Protein AF-A0AAN4UAH3-F1 (afdb_monomer_lite)

Structure (mmCIF, N/CA/C/O backbone):
data_AF-A0AAN4UAH3-F1
#
_entry.id   AF-A0AAN4UAH3-F1
#
loop_
_atom_site.group_PDB
_atom_site.id
_atom_site.type_symbol
_atom_site.label_atom_id
_atom_site.label_alt_id
_atom_site.label_comp_id
_atom_site.label_asym_id
_atom_site.label_entity_id
_atom_site.label_seq_id
_atom_site.pdbx_PDB_ins_code
_atom_site.Cartn_x
_atom_site.Cartn_y
_atom_si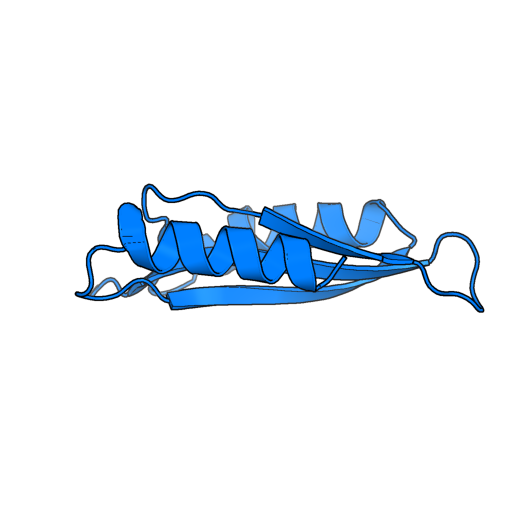te.Cartn_z
_atom_site.occupancy
_atom_site.B_iso_or_equiv
_atom_site.auth_seq_id
_atom_site.auth_comp_id
_atom_site.auth_asym_id
_atom_site.auth_atom_id
_atom_site.pdbx_PDB_model_num
ATOM 1 N N . MET A 1 1 ? 2.384 15.432 -11.282 1.00 57.91 1 MET A N 1
ATOM 2 C CA . MET A 1 1 ? 1.582 14.380 -10.613 1.00 57.91 1 MET A CA 1
ATOM 3 C C . MET A 1 1 ? 1.466 14.607 -9.111 1.00 57.91 1 MET A C 1
ATOM 5 O O . MET A 1 1 ? 0.341 14.596 -8.639 1.00 57.91 1 MET A O 1
ATOM 9 N N . ILE A 1 2 ? 2.557 14.925 -8.401 1.00 59.00 2 ILE A N 1
ATOM 10 C CA . ILE A 1 2 ? 2.545 15.266 -6.959 1.00 59.00 2 ILE A CA 1
ATOM 11 C C . ILE A 1 2 ? 1.479 16.322 -6.607 1.00 59.00 2 ILE A C 1
ATOM 13 O O . ILE A 1 2 ? 0.712 16.128 -5.677 1.00 59.00 2 ILE A O 1
ATOM 17 N N . ASN A 1 3 ? 1.316 17.370 -7.423 1.00 68.25 3 ASN A N 1
ATOM 18 C CA . ASN A 1 3 ? 0.312 18.411 -7.154 1.00 68.25 3 ASN A CA 1
ATOM 19 C C . ASN A 1 3 ? -1.141 17.905 -7.136 1.00 68.25 3 ASN A C 1
ATOM 21 O O . ASN A 1 3 ? -1.953 18.453 -6.404 1.00 68.25 3 ASN A O 1
ATOM 25 N N . LYS A 1 4 ? -1.483 16.876 -7.926 1.00 76.06 4 LYS A N 1
ATOM 26 C CA . LYS A 1 4 ? -2.839 16.298 -7.909 1.00 76.06 4 LYS A CA 1
ATOM 27 C C . LYS A 1 4 ? -3.047 15.408 -6.685 1.00 76.06 4 LYS A C 1
ATOM 29 O O . LYS A 1 4 ? -4.133 15.415 -6.126 1.00 76.06 4 LYS A O 1
ATOM 34 N N . LEU A 1 5 ? -2.008 14.683 -6.265 1.00 71.94 5 LEU A N 1
ATOM 35 C CA . LEU A 1 5 ? -2.036 13.903 -5.029 1.00 71.94 5 LEU A CA 1
ATOM 36 C C . LEU A 1 5 ? -2.214 14.825 -3.816 1.00 71.94 5 LEU A C 1
ATOM 38 O O . LEU A 1 5 ? -3.108 14.595 -3.013 1.00 71.94 5 LEU A O 1
ATOM 42 N N . ASN A 1 6 ? -1.460 15.926 -3.760 1.00 75.88 6 ASN A N 1
ATOM 43 C CA . ASN A 1 6 ? -1.601 16.926 -2.701 1.00 75.88 6 ASN A CA 1
ATOM 44 C C . ASN A 1 6 ? -3.010 17.535 -2.677 1.00 75.88 6 ASN A C 1
ATOM 46 O O . ASN A 1 6 ? -3.592 17.654 -1.614 1.00 75.88 6 ASN A O 1
ATOM 50 N N . GLN A 1 7 ? -3.614 17.825 -3.836 1.00 79.50 7 GLN A N 1
ATOM 51 C CA . GLN A 1 7 ? -5.003 18.307 -3.893 1.00 79.50 7 GLN A CA 1
ATOM 52 C C . GLN A 1 7 ? -6.022 17.294 -3.348 1.00 79.50 7 GLN A C 1
ATOM 54 O O . GLN A 1 7 ? -7.019 17.690 -2.747 1.00 79.50 7 GLN A O 1
ATOM 59 N N . VAL A 1 8 ? -5.799 15.996 -3.575 1.00 75.75 8 VAL A N 1
ATOM 60 C CA . VAL A 1 8 ? -6.650 14.933 -3.020 1.00 75.75 8 VAL A CA 1
ATOM 61 C C . VAL A 1 8 ? -6.461 14.834 -1.508 1.00 75.75 8 VAL A C 1
ATOM 63 O O . VAL A 1 8 ? -7.457 14.762 -0.793 1.00 75.75 8 VAL A O 1
ATOM 66 N N . ILE A 1 9 ? -5.217 14.903 -1.023 1.00 75.25 9 ILE A N 1
ATOM 67 C CA . ILE A 1 9 ? -4.901 14.933 0.413 1.00 75.25 9 ILE A CA 1
ATOM 68 C C . ILE A 1 9 ? -5.582 16.139 1.074 1.00 75.25 9 ILE A C 1
ATOM 70 O O . ILE A 1 9 ? -6.357 15.954 2.008 1.00 75.25 9 ILE A O 1
ATOM 74 N N . ASP A 1 10 ? -5.417 17.342 0.517 1.00 79.56 10 ASP A N 1
ATOM 75 C CA . ASP A 1 10 ? -6.045 18.571 1.017 1.00 79.56 10 ASP A CA 1
ATOM 76 C C . ASP A 1 10 ? -7.580 18.444 1.083 1.00 79.56 10 ASP A C 1
ATOM 78 O O . ASP A 1 10 ? -8.224 18.924 2.019 1.00 79.56 10 ASP A O 1
ATOM 82 N N . TYR A 1 11 ? -8.197 17.795 0.087 1.00 79.00 11 TYR A N 1
ATOM 83 C CA . TYR A 1 11 ? -9.640 17.547 0.070 1.00 79.00 11 TYR A CA 1
ATOM 84 C C . TYR A 1 11 ? -10.068 16.563 1.168 1.00 79.00 11 TYR A C 1
ATOM 86 O O . TYR A 1 11 ? -11.057 16.816 1.862 1.00 79.00 11 TYR A O 1
ATOM 94 N N . ILE A 1 12 ? -9.323 15.467 1.348 1.00 73.19 12 ILE A N 1
ATOM 95 C CA . ILE A 1 12 ? -9.581 14.468 2.391 1.00 73.19 12 ILE A CA 1
ATOM 96 C C . ILE A 1 12 ? -9.472 15.117 3.775 1.00 73.19 12 ILE A C 1
ATOM 98 O O . ILE A 1 12 ? -10.410 15.021 4.567 1.00 73.19 12 ILE A O 1
ATOM 102 N N . GLU A 1 13 ? -8.388 15.848 4.040 1.00 73.94 13 GLU A N 1
ATOM 103 C CA . GLU A 1 13 ? -8.159 16.536 5.316 1.00 73.94 13 GLU A CA 1
ATOM 104 C C . GLU A 1 13 ? -9.242 17.573 5.629 1.00 73.94 13 GLU A C 1
ATOM 106 O O . GLU A 1 13 ? -9.660 17.729 6.778 1.00 73.94 13 GLU A O 1
ATOM 111 N N . LYS A 1 14 ? -9.711 18.293 4.606 1.00 75.25 14 LYS A N 1
ATOM 112 C CA . LYS A 1 14 ? -10.682 19.374 4.781 1.00 75.25 14 LYS A CA 1
ATOM 113 C C . LYS A 1 14 ? -12.118 18.884 4.958 1.00 75.25 14 LYS A C 1
ATOM 115 O O . LYS A 1 14 ? -12.874 19.536 5.680 1.00 75.25 14 LYS A O 1
ATOM 120 N N . TYR A 1 15 ? -12.512 17.807 4.276 1.00 71.06 15 TYR A N 1
ATOM 121 C CA . TYR A 1 15 ? -13.927 17.434 4.136 1.00 71.06 15 TYR A CA 1
ATOM 122 C C . TYR A 1 15 ? -14.283 16.026 4.610 1.00 71.06 15 TYR A C 1
ATOM 124 O O . TYR A 1 15 ? -15.458 15.778 4.870 1.00 71.06 15 TYR A O 1
ATOM 132 N N . LEU A 1 16 ? -13.317 15.110 4.696 1.00 64.75 16 LEU A N 1
ATOM 133 C CA . LEU A 1 16 ? -13.582 13.687 4.943 1.00 64.75 16 LEU A CA 1
ATOM 134 C C . LEU A 1 16 ? -12.958 13.174 6.243 1.00 64.75 16 LEU A C 1
ATOM 136 O O . LEU A 1 16 ? -13.411 12.166 6.780 1.00 64.75 16 LEU A O 1
ATOM 140 N N . ALA A 1 17 ? -11.952 13.866 6.772 1.00 61.72 17 ALA A N 1
ATOM 141 C CA . ALA A 1 17 ? -11.372 13.539 8.061 1.00 61.72 17 ALA A CA 1
ATOM 142 C C . ALA A 1 17 ? -12.273 14.038 9.203 1.00 61.72 17 ALA A C 1
ATOM 144 O O . ALA A 1 17 ? -12.371 15.240 9.465 1.00 61.72 17 ALA A O 1
ATOM 145 N N . ASP A 1 18 ? -12.872 13.112 9.957 1.00 60.44 18 ASP A N 1
ATOM 146 C CA . ASP A 1 18 ? -13.108 13.386 11.373 1.00 60.44 18 ASP A CA 1
ATOM 147 C C . ASP A 1 18 ? -11.728 13.643 12.001 1.00 60.44 18 ASP A C 1
ATOM 149 O 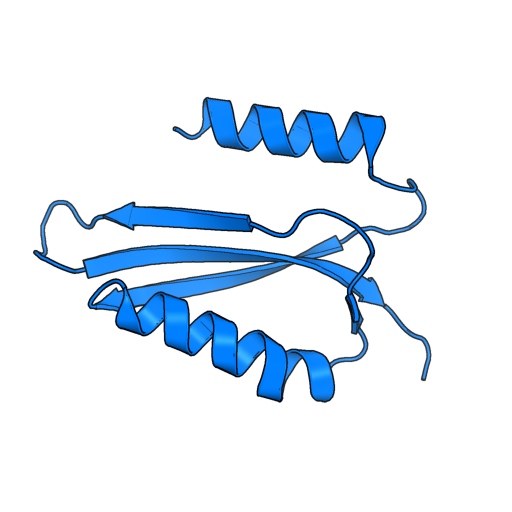O . ASP A 1 18 ? -10.838 12.788 11.968 1.00 60.44 18 ASP A O 1
ATOM 153 N N . LYS A 1 19 ? -11.520 14.853 12.532 1.00 54.06 19 LYS A N 1
ATOM 154 C CA . LYS A 1 19 ? -10.225 15.314 13.063 1.00 54.06 19 LYS A CA 1
ATOM 155 C C . LYS A 1 19 ? -9.715 14.479 14.244 1.00 54.06 19 LYS A C 1
ATOM 157 O O . LYS A 1 19 ? -8.611 14.724 14.725 1.00 54.06 19 LYS A O 1
ATOM 162 N N . THR A 1 20 ? -10.498 13.516 14.724 1.00 51.94 20 THR A N 1
ATOM 163 C CA . THR A 1 20 ? -10.204 12.710 15.910 1.00 51.94 20 THR A CA 1
ATOM 164 C C . THR A 1 20 ? -9.575 11.339 15.647 1.00 51.94 20 THR A C 1
ATOM 166 O O . THR A 1 20 ? -9.560 10.538 16.570 1.00 51.94 20 THR A O 1
ATOM 169 N N . VAL A 1 21 ? -8.970 11.112 14.466 1.00 59.59 21 VAL A N 1
ATOM 170 C CA . VAL A 1 21 ? -7.903 10.122 14.137 1.00 59.59 21 VAL A CA 1
ATOM 171 C C . VAL A 1 21 ? -8.229 9.404 12.822 1.00 59.59 21 VAL A C 1
ATOM 173 O O . VAL A 1 21 ? -8.834 8.335 12.803 1.00 59.59 21 VAL A O 1
ATOM 176 N N . VAL A 1 22 ? -7.748 9.973 11.717 1.00 62.12 22 VAL A N 1
ATOM 177 C CA . VAL A 1 22 ? -7.462 9.225 10.487 1.00 62.12 22 VAL A CA 1
ATOM 178 C C . VAL A 1 22 ? -5.946 9.206 10.352 1.00 62.12 22 VAL A C 1
ATOM 180 O O . VAL A 1 22 ? -5.315 10.261 10.294 1.00 62.12 22 VAL A O 1
ATOM 183 N N . LYS A 1 23 ? -5.347 8.016 10.395 1.00 75.44 23 LYS A N 1
ATOM 184 C CA . LYS A 1 23 ? -3.947 7.817 10.010 1.00 75.44 23 LYS A CA 1
ATOM 185 C C . LYS A 1 23 ? -3.942 6.985 8.743 1.00 75.44 23 LYS A C 1
ATOM 187 O O . LYS A 1 23 ? -4.651 5.986 8.676 1.00 75.44 23 LYS A O 1
ATOM 192 N N . ASP A 1 24 ? -3.125 7.370 7.777 1.00 82.56 24 ASP A N 1
ATOM 193 C CA . ASP A 1 24 ? -2.909 6.543 6.600 1.00 82.56 24 ASP A CA 1
ATOM 194 C C . ASP A 1 24 ? -1.890 5.451 6.922 1.00 82.56 24 ASP A C 1
ATOM 196 O O . ASP A 1 24 ? -0.755 5.723 7.326 1.00 82.56 24 ASP A O 1
ATOM 200 N N . ALA A 1 25 ? -2.301 4.196 6.758 1.00 92.94 25 ALA A N 1
ATOM 201 C CA . ALA A 1 25 ? -1.372 3.085 6.660 1.00 92.94 25 ALA A CA 1
ATOM 202 C C . ALA A 1 25 ? -0.840 3.045 5.223 1.00 92.94 25 ALA A C 1
ATOM 204 O O . ALA A 1 25 ? -1.612 2.881 4.274 1.00 92.94 25 ALA A O 1
ATOM 205 N N . VAL A 1 26 ? 0.475 3.222 5.075 1.00 94.75 26 VAL A N 1
ATOM 206 C CA . VAL A 1 26 ? 1.148 3.294 3.774 1.00 94.75 26 VAL A CA 1
ATOM 207 C C . VAL A 1 26 ? 1.956 2.024 3.532 1.00 94.75 26 VAL A C 1
ATOM 209 O O . VAL A 1 26 ? 2.796 1.651 4.352 1.00 94.75 26 VAL A O 1
ATOM 212 N N . PHE A 1 27 ? 1.723 1.380 2.389 1.00 97.31 27 PHE A N 1
ATOM 213 C CA . PHE A 1 27 ? 2.399 0.145 1.980 1.00 97.31 27 PHE A CA 1
ATOM 214 C C . PHE A 1 27 ? 3.207 0.392 0.699 1.00 97.31 27 PHE A C 1
ATOM 216 O O . PHE A 1 27 ? 2.664 0.258 -0.406 1.00 97.31 27 PHE A O 1
ATOM 223 N N . PRO A 1 28 ? 4.484 0.797 0.821 1.00 97.62 28 PRO A N 1
ATOM 224 C CA . PRO A 1 28 ? 5.357 0.986 -0.328 1.00 97.62 28 PRO A CA 1
ATOM 225 C C . PRO A 1 28 ? 5.763 -0.364 -0.924 1.00 97.62 28 PRO A C 1
ATOM 227 O O . PRO A 1 28 ? 6.016 -1.331 -0.204 1.00 97.62 28 PRO A O 1
ATOM 230 N N . ASN A 1 29 ? 5.860 -0.426 -2.247 1.00 98.31 29 ASN A N 1
ATOM 231 C CA . ASN A 1 29 ? 6.330 -1.595 -2.974 1.00 98.31 29 ASN A CA 1
ATOM 232 C C . ASN A 1 29 ? 7.089 -1.192 -4.244 1.00 98.31 29 ASN A C 1
ATOM 234 O O . ASN A 1 29 ? 6.811 -0.159 -4.851 1.00 98.31 29 ASN A O 1
ATOM 238 N N . THR A 1 30 ? 8.046 -2.027 -4.648 1.00 98.12 30 THR A N 1
ATOM 239 C CA . THR A 1 30 ? 8.803 -1.856 -5.892 1.00 98.12 30 THR A CA 1
ATOM 240 C C . THR A 1 30 ? 8.975 -3.205 -6.558 1.00 98.12 30 THR A C 1
ATOM 242 O O . THR A 1 30 ? 9.470 -4.141 -5.931 1.00 98.12 30 THR A O 1
ATOM 245 N N . GLY A 1 31 ? 8.625 -3.308 -7.835 1.00 98.12 31 GLY A N 1
ATOM 246 C CA . GLY A 1 31 ? 8.777 -4.558 -8.572 1.00 98.12 31 GLY A CA 1
ATOM 247 C C . GLY A 1 31 ? 8.090 -4.534 -9.934 1.00 98.12 31 GLY A C 1
ATOM 248 O O . GLY A 1 31 ? 7.729 -3.449 -10.405 1.00 98.12 31 GLY A O 1
ATOM 249 N N . PRO A 1 32 ? 7.919 -5.711 -10.571 1.00 98.38 32 PRO A N 1
ATOM 250 C CA . PRO A 1 32 ? 7.120 -5.849 -11.782 1.00 98.38 32 PRO A CA 1
ATOM 251 C C . PRO A 1 32 ? 5.727 -5.239 -11.605 1.00 98.38 32 PRO A C 1
ATOM 253 O O . PRO A 1 32 ? 5.030 -5.532 -10.629 1.00 98.38 32 PRO A O 1
ATOM 256 N N . PHE A 1 33 ? 5.322 -4.391 -12.545 1.00 97.94 33 PHE A N 1
ATOM 257 C CA . PHE A 1 33 ? 4.028 -3.717 -12.550 1.00 97.94 33 PHE A CA 1
ATOM 258 C C . PHE A 1 33 ? 3.096 -4.350 -13.599 1.00 97.94 33 PHE A C 1
ATOM 260 O O . PHE A 1 33 ? 3.531 -4.557 -14.733 1.00 97.94 33 PHE A O 1
ATOM 267 N N . PRO A 1 34 ? 1.816 -4.633 -13.272 1.00 97.75 34 PRO A N 1
ATOM 268 C CA . PRO A 1 34 ? 1.104 -4.282 -12.035 1.00 97.75 34 PRO A CA 1
ATOM 269 C C . PRO A 1 34 ? 1.160 -5.340 -10.917 1.00 97.75 34 PRO A C 1
ATOM 271 O O . PRO A 1 34 ? 0.602 -5.100 -9.849 1.00 97.75 34 PRO A O 1
ATOM 274 N N . GLU A 1 35 ? 1.809 -6.484 -11.146 1.00 98.56 35 GLU A N 1
ATOM 275 C CA . GLU A 1 35 ? 1.786 -7.660 -10.256 1.00 98.56 35 GLU A CA 1
ATOM 276 C C . GLU A 1 35 ? 2.153 -7.321 -8.806 1.00 98.56 35 GLU A C 1
ATOM 278 O O . GLU A 1 35 ? 1.377 -7.581 -7.891 1.00 98.56 35 GLU A O 1
ATOM 283 N N . THR A 1 36 ? 3.273 -6.627 -8.594 1.00 98.56 36 THR A N 1
ATOM 284 C CA . THR A 1 36 ? 3.758 -6.301 -7.241 1.00 98.56 36 THR A CA 1
ATOM 285 C C . THR A 1 36 ? 2.764 -5.431 -6.467 1.00 98.56 36 THR A C 1
ATOM 287 O O . THR A 1 36 ? 2.553 -5.632 -5.268 1.00 98.56 36 THR A O 1
ATOM 290 N N . LEU A 1 37 ? 2.118 -4.476 -7.145 1.00 98.44 37 LEU A N 1
ATOM 291 C CA . LEU A 1 37 ? 1.111 -3.612 -6.529 1.00 98.44 37 LEU A CA 1
ATOM 292 C C . LEU A 1 37 ? -0.141 -4.417 -6.156 1.00 98.44 37 LEU A C 1
ATOM 294 O O . LEU A 1 37 ? -0.669 -4.245 -5.060 1.00 98.44 37 LEU A O 1
ATOM 298 N N . GLN A 1 38 ? -0.607 -5.294 -7.047 1.00 98.31 38 GLN A N 1
ATOM 299 C CA . GLN A 1 38 ? -1.791 -6.128 -6.814 1.00 98.31 38 GLN A CA 1
ATOM 300 C C . GLN A 1 38 ? -1.570 -7.127 -5.674 1.00 98.31 38 GLN A C 1
ATOM 302 O O . GLN A 1 38 ? -2.426 -7.253 -4.797 1.00 98.31 38 GLN A O 1
ATOM 307 N N . ASP A 1 39 ? -0.395 -7.751 -5.622 1.00 98.62 39 ASP A N 1
ATOM 308 C CA . ASP A 1 39 ? -0.001 -8.627 -4.520 1.00 98.62 39 ASP A CA 1
ATOM 309 C C . ASP A 1 39 ? 0.066 -7.874 -3.194 1.00 98.62 39 ASP A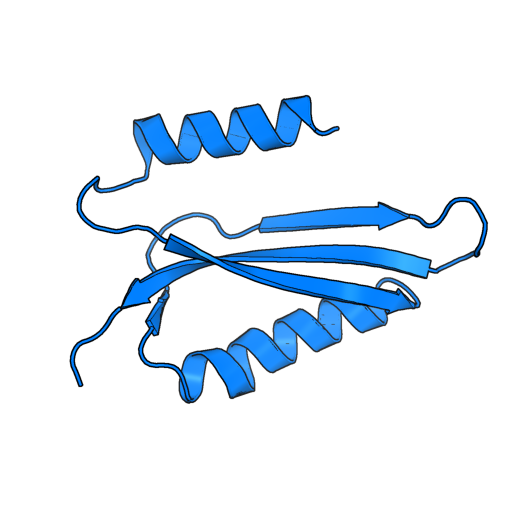 C 1
ATOM 311 O O . ASP A 1 39 ? -0.362 -8.387 -2.158 1.00 98.62 39 ASP A O 1
ATOM 315 N N . THR A 1 40 ? 0.573 -6.639 -3.215 1.00 98.50 40 THR A N 1
ATOM 316 C CA . THR A 1 40 ? 0.610 -5.796 -2.015 1.00 98.50 40 THR A CA 1
ATOM 317 C C . THR A 1 40 ? -0.810 -5.476 -1.545 1.00 98.50 40 THR A C 1
ATOM 319 O O . THR A 1 40 ? -1.089 -5.637 -0.363 1.00 98.50 40 THR A O 1
ATOM 322 N N . TRP A 1 41 ? -1.744 -5.131 -2.444 1.00 97.88 41 TRP A N 1
ATOM 323 C CA . TRP A 1 41 ? -3.162 -4.951 -2.090 1.00 97.88 41 TRP A CA 1
ATOM 324 C C . TRP A 1 41 ? -3.753 -6.199 -1.432 1.00 97.88 41 TRP A C 1
ATOM 326 O O . TRP A 1 41 ? -4.361 -6.100 -0.363 1.00 97.88 41 TRP A O 1
ATOM 336 N N . ALA A 1 42 ? -3.552 -7.370 -2.043 1.00 98.06 42 ALA A N 1
ATOM 337 C CA . ALA A 1 42 ? -4.074 -8.633 -1.532 1.00 98.06 42 ALA A CA 1
ATOM 338 C C . ALA A 1 42 ? -3.545 -8.931 -0.122 1.00 98.06 42 ALA A C 1
ATOM 340 O O . ALA A 1 42 ? -4.335 -9.179 0.788 1.00 98.06 42 ALA A O 1
ATOM 341 N N . LYS A 1 43 ? -2.227 -8.825 0.088 1.00 98.19 43 LYS A N 1
ATOM 342 C CA . LYS A 1 43 ? -1.588 -9.049 1.396 1.00 98.19 43 LYS A CA 1
ATOM 343 C C . LYS A 1 43 ? -2.013 -8.019 2.434 1.00 98.19 43 LYS A C 1
ATOM 345 O O . LYS A 1 43 ? -2.266 -8.372 3.584 1.00 98.19 43 LYS A O 1
ATOM 350 N N . THR A 1 44 ? -2.151 -6.755 2.043 1.00 97.00 44 THR A N 1
ATOM 351 C CA . THR A 1 44 ? -2.606 -5.710 2.959 1.00 97.00 44 THR A CA 1
ATOM 352 C C . THR A 1 44 ? -3.997 -6.024 3.512 1.00 97.00 44 THR A C 1
ATOM 354 O O . THR A 1 44 ? -4.200 -5.917 4.719 1.00 97.00 44 THR A O 1
ATOM 357 N N . TYR A 1 45 ? -4.943 -6.462 2.677 1.00 95.75 45 TYR A N 1
ATOM 358 C CA . TYR A 1 45 ? -6.297 -6.796 3.136 1.00 95.75 45 TYR A CA 1
ATOM 359 C C . TYR A 1 45 ? -6.389 -8.164 3.818 1.00 95.75 45 TYR A C 1
ATOM 361 O O . TYR A 1 45 ? -7.090 -8.293 4.819 1.00 95.75 45 TYR A O 1
ATOM 369 N N . ALA A 1 46 ? -5.713 -9.181 3.283 1.00 97.00 46 ALA A N 1
ATOM 370 C CA . ALA A 1 46 ? -5.851 -10.558 3.751 1.00 97.00 46 ALA A CA 1
ATOM 371 C C . ALA A 1 46 ? -4.986 -10.875 4.977 1.00 97.00 46 ALA A C 1
ATOM 373 O O . ALA A 1 46 ? -5.351 -11.740 5.770 1.00 97.00 46 ALA A O 1
ATOM 374 N N . GLU A 1 47 ? -3.854 -10.189 5.145 1.00 96.75 47 GLU A N 1
ATOM 375 C CA . GLU A 1 47 ? -2.877 -10.501 6.191 1.00 96.75 47 GLU A CA 1
ATOM 376 C C . GLU A 1 47 ? -2.725 -9.340 7.168 1.00 96.75 47 GLU A C 1
ATOM 378 O O . GLU A 1 47 ? -2.996 -9.492 8.363 1.00 96.75 47 GLU A O 1
ATOM 383 N N . TRP A 1 48 ? -2.316 -8.165 6.679 1.00 96.38 48 TRP A N 1
ATOM 384 C CA . TRP A 1 48 ? -2.026 -7.038 7.564 1.00 96.38 48 TRP A CA 1
ATOM 385 C C . TRP A 1 48 ? -3.288 -6.556 8.272 1.00 96.38 48 TRP A C 1
ATOM 387 O O . TRP A 1 48 ? -3.300 -6.499 9.495 1.00 96.38 48 TRP A O 1
ATOM 397 N N . LEU A 1 49 ? -4.368 -6.273 7.541 1.00 94.25 49 LEU A N 1
ATOM 398 C CA . LEU A 1 49 ? -5.579 -5.704 8.129 1.00 94.25 49 LEU A CA 1
ATOM 399 C C . LEU A 1 49 ? -6.183 -6.642 9.182 1.00 94.25 49 LEU A C 1
ATOM 401 O O . LEU A 1 49 ? -6.514 -6.194 10.276 1.00 94.25 49 LEU A O 1
ATOM 405 N N . VAL A 1 50 ? -6.232 -7.945 8.885 1.00 93.19 50 VAL A N 1
ATOM 406 C CA . VAL A 1 50 ? -6.741 -8.989 9.791 1.00 93.19 50 VAL A CA 1
ATOM 407 C C . VAL A 1 50 ? -5.896 -9.117 11.063 1.00 93.19 50 VAL A C 1
ATOM 409 O O . VAL A 1 50 ? -6.443 -9.321 12.146 1.00 93.19 50 VAL A O 1
ATOM 412 N N . SER A 1 51 ? -4.569 -9.014 10.951 1.00 94.31 51 SER A N 1
ATOM 413 C CA . SER A 1 51 ? -3.653 -9.172 12.091 1.00 94.31 51 SER A CA 1
ATOM 414 C C . SER A 1 51 ? -3.402 -7.874 12.866 1.00 94.31 51 SER A C 1
ATOM 416 O O . SER A 1 51 ? -2.979 -7.918 14.021 1.00 94.31 51 SER A O 1
ATOM 418 N N . SER A 1 52 ? -3.674 -6.722 12.254 1.00 93.25 52 SER A N 1
ATOM 419 C CA . SER A 1 52 ? -3.410 -5.405 12.827 1.00 93.25 52 SER A CA 1
ATOM 420 C C . SER A 1 52 ? -4.366 -5.034 13.966 1.00 93.25 52 SER A C 1
ATOM 422 O O . SER A 1 52 ? -5.420 -5.640 14.167 1.00 93.25 52 SER A O 1
ATOM 424 N N . ASP A 1 53 ? -4.010 -3.986 14.708 1.00 93.06 53 ASP A N 1
ATOM 425 C CA . ASP A 1 53 ? -4.907 -3.302 15.650 1.00 93.06 53 ASP A CA 1
ATOM 426 C C . ASP A 1 53 ? -5.592 -2.096 14.994 1.00 93.06 53 ASP A C 1
ATOM 428 O O . ASP A 1 53 ? -5.852 -1.082 15.645 1.00 93.06 53 ASP A O 1
ATOM 432 N N . TYR A 1 54 ? -5.842 -2.177 13.689 1.00 92.50 54 TYR A N 1
ATOM 433 C CA . TYR A 1 54 ? -6.450 -1.118 12.901 1.00 92.50 54 TYR A CA 1
ATOM 434 C C . TYR A 1 54 ? -7.685 -1.629 12.165 1.00 92.50 54 TYR A C 1
ATOM 436 O O . TYR A 1 54 ? -7.769 -2.792 11.784 1.00 92.50 54 TYR A O 1
ATOM 444 N N . GLU A 1 55 ? -8.632 -0.729 11.929 1.00 91.88 55 GLU A N 1
ATOM 445 C CA . GLU A 1 55 ? -9.763 -0.963 11.035 1.00 91.88 55 GLU A CA 1
ATOM 446 C C . GLU A 1 55 ? -9.839 0.124 9.961 1.00 91.88 55 GLU A C 1
ATOM 448 O O . GLU A 1 55 ? -9.366 1.248 10.166 1.00 91.88 55 GLU A O 1
ATOM 453 N N . LEU A 1 56 ? -10.444 -0.213 8.818 1.00 91.50 56 LEU A N 1
ATOM 454 C CA . LEU A 1 56 ? -10.708 0.747 7.748 1.00 91.50 56 LEU A CA 1
ATOM 455 C C . LEU A 1 56 ? -11.725 1.783 8.215 1.00 91.50 56 LEU A C 1
ATOM 457 O O . LEU A 1 56 ? -12.758 1.440 8.793 1.00 91.50 56 LEU A O 1
ATOM 461 N N . VAL A 1 57 ? -11.467 3.047 7.901 1.00 88.56 57 VAL A N 1
ATOM 462 C CA . VAL A 1 57 ? -12.480 4.095 8.040 1.00 88.56 57 VAL A CA 1
ATOM 463 C C . VAL A 1 57 ? -13.201 4.311 6.714 1.00 88.56 57 VAL A C 1
ATOM 465 O O . VAL A 1 57 ? -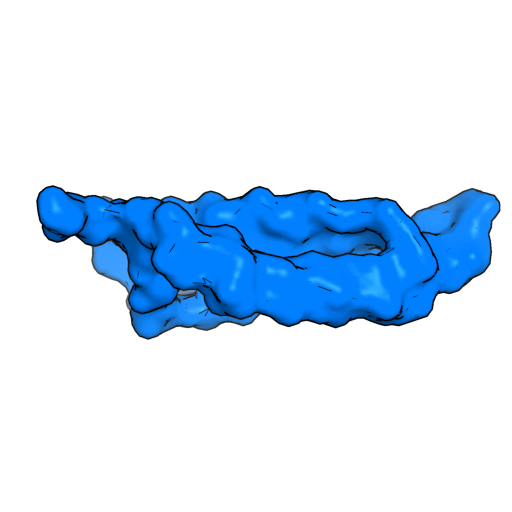12.672 4.006 5.646 1.00 88.56 57 VAL A O 1
ATOM 468 N N . ALA A 1 58 ? -14.420 4.849 6.776 1.00 85.44 58 ALA A N 1
ATOM 469 C CA . ALA A 1 58 ? -15.229 5.177 5.603 1.00 85.44 58 ALA A CA 1
ATOM 470 C C . ALA A 1 58 ? -14.697 6.429 4.876 1.00 85.44 58 ALA A C 1
ATOM 472 O O . ALA A 1 58 ? -15.381 7.444 4.767 1.00 85.44 58 ALA A O 1
ATOM 473 N N . ALA A 1 59 ? -13.457 6.351 4.397 1.00 83.44 59 ALA A N 1
ATOM 474 C CA . ALA A 1 59 ? -12.785 7.364 3.602 1.00 83.44 59 ALA A CA 1
ATOM 475 C C . ALA A 1 59 ? -12.153 6.719 2.352 1.00 83.44 59 ALA A C 1
ATOM 477 O O . ALA A 1 59 ? -11.933 5.503 2.323 1.00 83.44 59 ALA A O 1
ATOM 478 N N . PRO A 1 60 ? -11.876 7.501 1.295 1.00 83.75 60 PRO A N 1
ATOM 479 C CA . PRO A 1 60 ? -11.241 6.988 0.090 1.00 83.75 60 PRO A CA 1
ATOM 480 C C . PRO A 1 60 ? -9.862 6.389 0.379 1.00 83.75 60 PRO A C 1
ATOM 482 O O . PRO A 1 60 ? -9.026 7.024 1.015 1.00 83.75 60 PRO A O 1
ATOM 485 N N . ASN A 1 61 ? -9.617 5.193 -0.148 1.00 89.94 61 ASN A N 1
ATOM 486 C CA . ASN A 1 61 ? -8.267 4.670 -0.330 1.00 89.94 61 ASN A CA 1
ATOM 487 C C . ASN A 1 61 ? -7.752 5.054 -1.720 1.00 89.94 61 ASN A C 1
ATOM 489 O O . ASN A 1 61 ? -8.534 5.340 -2.632 1.00 89.94 61 ASN A O 1
ATOM 493 N N . PHE A 1 62 ? -6.435 5.055 -1.889 1.00 89.44 62 PHE A N 1
ATOM 494 C CA . PHE A 1 62 ? -5.825 5.275 -3.193 1.00 89.44 62 PHE A CA 1
ATOM 495 C C . PHE A 1 62 ? -4.460 4.598 -3.288 1.00 89.44 62 PHE A C 1
ATOM 497 O O . PHE A 1 62 ? -3.865 4.186 -2.292 1.00 89.44 62 PHE A O 1
ATOM 504 N N . SER A 1 63 ? -3.952 4.501 -4.513 1.00 94.25 63 SER A N 1
ATOM 505 C CA . SER A 1 63 ? -2.570 4.119 -4.774 1.00 94.25 63 SER A CA 1
ATOM 506 C C . SER A 1 63 ? -1.873 5.155 -5.642 1.00 94.25 63 SER A C 1
ATOM 508 O O . SER A 1 63 ? -2.481 5.751 -6.533 1.00 94.25 63 SER A O 1
ATOM 510 N N . PHE A 1 64 ? -0.579 5.331 -5.407 1.00 91.94 64 PHE A N 1
ATOM 511 C CA . PHE A 1 64 ? 0.313 6.111 -6.255 1.00 91.94 64 PHE A CA 1
ATOM 512 C C . PHE A 1 64 ? 1.293 5.168 -6.953 1.00 91.94 64 PHE A C 1
ATOM 514 O O . PHE A 1 64 ? 1.750 4.205 -6.345 1.00 91.94 64 PHE A O 1
ATOM 521 N N . THR A 1 65 ? 1.636 5.459 -8.209 1.00 96.88 65 THR A N 1
ATOM 522 C CA . THR A 1 65 ? 2.614 4.687 -8.983 1.00 96.88 65 THR A CA 1
ATOM 523 C C . THR A 1 65 ? 3.534 5.627 -9.750 1.00 96.88 65 THR A C 1
ATOM 525 O O . THR A 1 65 ? 3.084 6.556 -10.426 1.00 96.88 65 THR A O 1
ATOM 528 N N . LYS A 1 66 ? 4.835 5.344 -9.682 1.00 97.25 66 LYS A N 1
ATOM 529 C CA . LYS A 1 66 ? 5.887 5.941 -10.498 1.00 97.25 66 LYS A CA 1
ATOM 530 C C . LYS A 1 66 ? 6.616 4.827 -11.250 1.00 97.25 66 LYS A C 1
ATOM 532 O O . LYS A 1 66 ? 7.302 4.017 -10.629 1.00 97.25 66 LYS A O 1
ATOM 537 N N . MET A 1 67 ? 6.473 4.807 -12.575 1.00 97.88 67 MET A N 1
ATOM 538 C CA . MET A 1 67 ? 7.219 3.886 -13.441 1.00 97.88 67 MET A CA 1
ATOM 539 C C . MET A 1 67 ? 8.724 4.142 -13.319 1.00 97.88 67 MET A C 1
ATOM 541 O O . MET A 1 67 ? 9.147 5.295 -13.195 1.00 97.88 67 MET A O 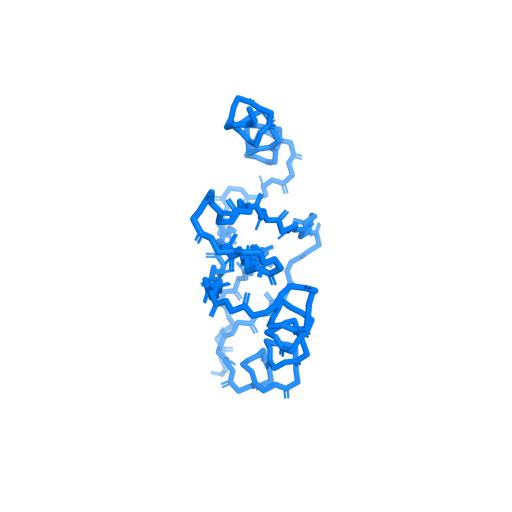1
ATOM 545 N N . ASP A 1 68 ? 9.513 3.073 -13.334 1.00 96.88 68 ASP A N 1
ATOM 546 C CA . ASP A 1 68 ? 10.970 3.156 -13.353 1.00 96.88 68 ASP A CA 1
ATOM 547 C C . ASP A 1 68 ? 11.437 3.637 -14.736 1.00 96.88 68 ASP A C 1
ATOM 549 O O . ASP A 1 68 ? 11.032 3.101 -15.765 1.00 96.88 68 ASP A O 1
ATOM 553 N N . GLU A 1 69 ? 12.269 4.677 -14.763 1.00 97.06 69 GLU A N 1
ATOM 554 C CA . GLU A 1 69 ? 12.785 5.273 -16.004 1.00 97.06 69 GLU A CA 1
ATOM 555 C C . GLU A 1 69 ? 13.901 4.430 -16.640 1.00 97.06 69 GLU A C 1
ATOM 557 O O . GLU A 1 69 ? 14.189 4.581 -17.824 1.00 97.06 69 GLU A O 1
ATOM 562 N N . ASN A 1 70 ? 14.528 3.543 -15.861 1.00 97.31 70 ASN A N 1
ATOM 563 C CA . ASN A 1 70 ? 15.679 2.740 -16.272 1.00 97.31 70 ASN A CA 1
ATOM 564 C C . ASN A 1 70 ? 15.346 1.250 -16.408 1.00 97.31 70 ASN A C 1
ATOM 566 O O . ASN A 1 70 ? 16.215 0.463 -16.794 1.00 97.31 70 ASN A O 1
ATOM 570 N N . LYS A 1 71 ? 14.125 0.839 -16.048 1.00 97.25 71 LYS A N 1
ATOM 571 C CA . LYS A 1 71 ? 13.724 -0.566 -16.044 1.00 97.25 71 LYS A CA 1
ATOM 572 C C . LYS A 1 71 ? 12.294 -0.750 -16.532 1.00 97.25 71 LYS A C 1
ATOM 574 O O . LYS A 1 71 ? 11.330 -0.482 -15.816 1.00 97.25 71 LYS A O 1
ATOM 579 N N . ASP A 1 72 ? 12.176 -1.299 -17.735 1.00 96.50 72 ASP A N 1
ATOM 580 C CA . ASP A 1 72 ? 10.886 -1.599 -18.346 1.00 96.50 72 ASP A CA 1
ATOM 581 C C . ASP A 1 72 ? 10.023 -2.488 -17.444 1.00 96.50 72 ASP A C 1
ATOM 583 O O . ASP A 1 72 ? 10.495 -3.459 -16.846 1.00 96.50 72 ASP A O 1
ATOM 587 N N . ASN A 1 73 ? 8.731 -2.161 -17.382 1.00 96.94 73 ASN A N 1
ATOM 588 C CA . ASN A 1 73 ? 7.706 -2.871 -16.611 1.00 96.94 73 ASN A CA 1
ATOM 589 C C . ASN A 1 73 ? 7.953 -2.930 -15.095 1.00 96.94 73 ASN A C 1
ATOM 591 O O . ASN A 1 73 ? 7.347 -3.758 -14.417 1.00 96.94 73 ASN A O 1
ATOM 595 N N . TYR A 1 74 ? 8.804 -2.064 -14.544 1.00 98.38 74 TYR A N 1
ATOM 596 C CA . TYR A 1 74 ? 8.961 -1.899 -13.102 1.00 98.38 74 TYR A CA 1
ATOM 597 C C . TYR A 1 74 ? 8.388 -0.563 -12.646 1.00 98.38 74 TYR A C 1
ATOM 599 O O . TYR A 1 74 ? 8.388 0.426 -13.379 1.00 98.38 74 TYR A O 1
ATOM 607 N N . ALA A 1 75 ? 7.895 -0.530 -11.413 1.00 98.38 75 ALA A N 1
ATOM 608 C CA . ALA A 1 75 ? 7.433 0.700 -10.798 1.00 98.38 75 ALA A CA 1
ATOM 609 C C . ALA A 1 75 ? 7.669 0.692 -9.290 1.00 98.38 75 ALA A C 1
ATOM 611 O O . ALA A 1 75 ? 7.619 -0.359 -8.651 1.00 98.38 75 ALA A O 1
ATOM 612 N N . TYR A 1 76 ? 7.861 1.885 -8.735 1.00 98.19 76 TYR A N 1
ATOM 613 C CA . TYR A 1 76 ? 7.599 2.160 -7.328 1.00 98.19 76 TYR A CA 1
ATOM 614 C C . TYR A 1 76 ? 6.118 2.495 -7.175 1.00 98.19 76 TYR A C 1
ATOM 616 O O . TYR A 1 76 ? 5.589 3.311 -7.932 1.00 98.19 76 TYR A O 1
ATOM 624 N N . SER A 1 77 ? 5.443 1.889 -6.208 1.00 98.06 77 SER A N 1
ATOM 625 C CA . SER A 1 77 ? 4.060 2.208 -5.880 1.00 98.06 77 SER A CA 1
ATOM 626 C C . SER A 1 77 ? 3.835 2.256 -4.378 1.00 98.06 77 SER A C 1
ATOM 628 O O . SER A 1 77 ? 4.585 1.685 -3.593 1.00 98.06 77 SER A O 1
ATOM 630 N N . GLU A 1 78 ? 2.758 2.913 -3.983 1.00 97.50 78 GLU A N 1
ATOM 631 C CA . GLU A 1 78 ? 2.296 2.971 -2.604 1.00 97.50 78 GLU A CA 1
ATOM 632 C C . GLU A 1 78 ? 0.796 2.719 -2.571 1.00 97.50 78 GLU A C 1
ATOM 634 O O . GLU A 1 78 ? 0.065 3.204 -3.437 1.00 97.50 78 GLU A O 1
ATOM 639 N N . ILE A 1 79 ? 0.339 2.002 -1.549 1.00 96.50 79 ILE A N 1
ATOM 640 C CA . ILE A 1 79 ? -1.077 1.891 -1.195 1.00 96.50 79 ILE A CA 1
ATOM 641 C C . ILE A 1 79 ? -1.304 2.703 0.068 1.00 96.50 79 ILE A C 1
ATOM 643 O O . ILE A 1 79 ? -0.569 2.531 1.038 1.00 96.50 79 ILE A O 1
ATOM 647 N N . TRP A 1 80 ? -2.324 3.552 0.050 1.00 94.25 80 TRP A N 1
ATOM 648 C CA . TRP A 1 80 ? -2.702 4.419 1.155 1.00 94.25 80 TRP A CA 1
ATOM 649 C C . TRP A 1 80 ? -4.089 4.006 1.635 1.00 94.25 80 TRP A C 1
ATOM 651 O O . TRP A 1 80 ? -5.083 4.169 0.917 1.00 94.25 80 TRP A O 1
ATOM 661 N N . LEU A 1 81 ? -4.138 3.413 2.831 1.00 93.44 81 LEU A N 1
ATOM 662 C CA . LEU A 1 81 ? -5.379 2.996 3.472 1.00 93.44 81 LEU A CA 1
ATOM 663 C C . LEU A 1 81 ? -5.695 3.899 4.659 1.00 93.44 81 LEU A C 1
ATOM 665 O O . LEU A 1 81 ? -4.917 3.921 5.618 1.00 93.44 81 LEU A O 1
ATOM 669 N N . PRO A 1 82 ? -6.856 4.567 4.656 1.00 90.44 82 PRO A N 1
ATOM 670 C CA . PRO A 1 82 ? -7.272 5.337 5.806 1.00 90.44 82 PRO A CA 1
ATOM 671 C C . PRO A 1 82 ? -7.725 4.362 6.899 1.00 90.44 82 PRO A C 1
ATOM 673 O O . PRO A 1 82 ? -8.651 3.562 6.714 1.00 90.44 82 PRO A O 1
ATOM 676 N N . VAL A 1 83 ? -7.059 4.419 8.051 1.00 91.25 83 VAL A N 1
ATOM 677 C CA . VAL A 1 83 ? -7.323 3.524 9.178 1.00 91.25 83 VAL A CA 1
ATOM 678 C C . VAL A 1 83 ? -7.446 4.275 10.499 1.00 91.25 83 VAL A C 1
ATOM 680 O O . VAL A 1 83 ? -6.920 5.377 10.682 1.00 91.25 83 VAL A O 1
ATOM 683 N N . ARG A 1 84 ? -8.107 3.636 11.465 1.00 89.56 84 ARG A N 1
ATOM 684 C CA . ARG A 1 84 ? -8.095 4.051 12.873 1.00 89.56 84 ARG A CA 1
ATOM 685 C C . ARG A 1 84 ? -7.735 2.879 13.770 1.00 89.56 84 ARG A C 1
ATOM 687 O O . ARG A 1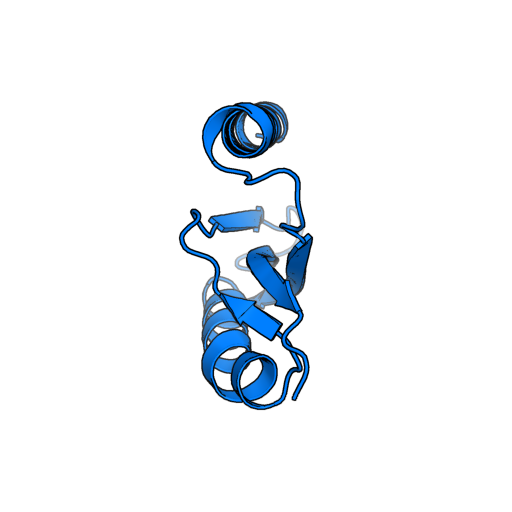 84 ? -8.023 1.731 13.442 1.00 89.56 84 ARG A O 1
ATOM 694 N N . LYS A 1 85 ? -7.075 3.169 14.892 1.00 89.25 85 LYS A N 1
ATOM 695 C CA . LYS A 1 85 ? -6.685 2.141 15.859 1.00 89.25 85 LYS A CA 1
ATOM 696 C C . LYS A 1 85 ? -7.922 1.658 16.614 1.00 89.25 85 LYS A C 1
ATOM 698 O O . LYS A 1 85 ? -8.693 2.484 17.098 1.00 89.25 85 LYS A O 1
ATOM 703 N N . ILE A 1 86 ? -8.065 0.348 16.757 1.00 87.19 86 ILE A N 1
ATOM 704 C CA . ILE A 1 86 ? -9.062 -0.269 17.630 1.00 87.19 86 ILE A CA 1
ATOM 705 C C . ILE A 1 86 ? -8.399 -0.657 18.954 1.00 87.19 86 ILE A C 1
ATOM 707 O O . ILE A 1 86 ? -7.274 -1.157 18.981 1.00 87.19 86 ILE A O 1
ATOM 711 N N . THR A 1 87 ? -9.076 -0.402 20.070 1.00 75.44 87 THR A N 1
ATOM 712 C CA . THR A 1 87 ? -8.699 -1.002 21.354 1.00 75.44 87 THR A CA 1
ATOM 713 C C . THR A 1 87 ? -9.337 -2.385 21.377 1.00 75.44 87 THR A C 1
ATOM 715 O O . THR A 1 87 ? -10.563 -2.472 21.434 1.00 75.44 87 THR A O 1
ATOM 718 N N . LYS A 1 88 ? -8.530 -3.439 21.236 1.00 59.53 88 LYS A N 1
ATOM 719 C CA . LYS A 1 88 ? -8.991 -4.820 21.425 1.00 59.53 88 LYS A CA 1
ATOM 720 C C . LYS A 1 88 ? -9.169 -5.131 22.907 1.00 59.53 88 LYS A C 1
ATOM 722 O O . LYS A 1 88 ? -8.367 -4.601 23.711 1.00 59.53 88 LYS A O 1
#

Radius of gyration: 14.43 Å; chains: 1; bounding box: 31×30×40 Å

InterPro domains:
  IPR011256 Regulatory factor, effector binding domain superfamily [G3DSA:3.20.80.10] (23-88)
  IPR011256 Regulatory factor, effector binding domain superfamily [SSF55136] (25-85)
  IPR029442 GyrI-like small molecule binding domain [PF06445] (25-84)

Foldseek 3Di:
DVVVVVVVVVCCVVPVDPVPDWDKDKDKFKDAPPVGVVVSVCCCVVPVQVPDQKDADPGDKDKDWDADPVDPRMIIMMTITTIDGHDD

Secondary structure (DSSP, 8-state):
-HHHHHHHHHHHHHHT--TT--EEEEEEEEEETTHHHHHHHHHIIIIIHHHSSEEE-SS--EEEEEE-SSSTTEEEEEEEEEEEE---

Organism: NCBI:txid290335

Sequence (88 aa):
MINKLNQVIDYIEKYLADKTVVKDAVFPNTGPFPETLQDTWAKTYAEWLVSSDYELVAAPNFSFTKMDENKDNYAYSEIWLPVRKITK

pLDDT: mean 87.33, std 13.08, range [51.94, 98.62]